Protein AF-A0A3D2PAK2-F1 (afdb_monomer)

Radius of gyration: 16.06 Å; Cα contacts (8 Å, |Δi|>4): 87; chains: 1; bounding box: 35×48×32 Å

Sequence (93 aa):
TSIVSFNIKNLSSSKISQILSEKHDIMTRPGLHCAPAAHKTLGTFPEGTLRISLSYFNTEQEINQLVKTLKNFQIERCKQIKTDSDRYLFASI

Nearest PDB structures (foldseek):
  1ecx-assembly1_B  TM=7.333E-01  e=1.366E-02  Thermotoga maritima
  2z67-asse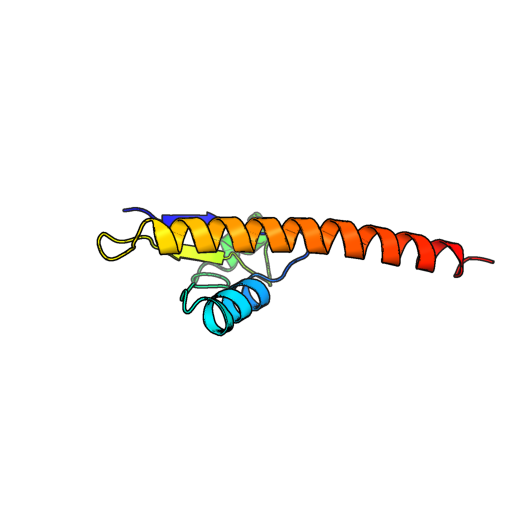mbly1_A  TM=6.985E-01  e=1.674E+00  Methanococcus maripaludis S2

Structure (mmCIF, N/CA/C/O backbone):
data_AF-A0A3D2PAK2-F1
#
_entry.id   AF-A0A3D2PAK2-F1
#
loop_
_atom_site.group_PDB
_atom_site.id
_atom_site.type_symbol
_atom_site.label_atom_id
_atom_site.label_alt_id
_atom_site.label_comp_id
_atom_site.label_asym_id
_atom_site.label_entity_id
_atom_site.label_seq_id
_atom_site.pdbx_PDB_ins_code
_atom_site.Cartn_x
_atom_site.Cartn_y
_atom_site.Cartn_z
_atom_site.occupancy
_atom_site.B_iso_or_equiv
_atom_site.auth_seq_id
_atom_site.auth_comp_id
_atom_site.auth_asym_id
_atom_site.auth_atom_id
_atom_site.pdbx_PDB_model_num
ATOM 1 N N . THR A 1 1 ? -11.977 -8.824 -8.665 1.00 49.69 1 THR A N 1
ATOM 2 C CA . THR A 1 1 ? -10.578 -8.357 -8.579 1.00 49.69 1 THR A CA 1
ATOM 3 C C . THR A 1 1 ? -10.563 -6.897 -8.194 1.00 49.69 1 THR A C 1
ATOM 5 O O . THR A 1 1 ? -10.875 -6.058 -9.023 1.00 49.69 1 THR A O 1
ATOM 8 N N . SER A 1 2 ? -10.268 -6.595 -6.935 1.00 71.94 2 SER A N 1
ATOM 9 C CA . SER A 1 2 ? -10.266 -5.239 -6.374 1.00 71.94 2 SER A CA 1
ATOM 10 C C . SER A 1 2 ? -8.824 -4.834 -6.072 1.00 71.94 2 SER A C 1
ATOM 12 O O . SER A 1 2 ? -8.321 -5.021 -4.970 1.00 71.94 2 SER A O 1
ATOM 14 N N . ILE A 1 3 ? -8.119 -4.356 -7.100 1.00 81.50 3 ILE A N 1
ATOM 15 C CA . ILE A 1 3 ? -6.721 -3.920 -7.005 1.00 81.50 3 ILE A CA 1
ATOM 16 C C . ILE A 1 3 ? -6.662 -2.447 -7.387 1.00 81.50 3 ILE A C 1
ATOM 18 O O . ILE A 1 3 ? -7.181 -2.058 -8.431 1.00 81.50 3 ILE A O 1
ATOM 22 N N . VAL A 1 4 ? -5.999 -1.645 -6.559 1.00 81.94 4 VAL A N 1
ATOM 23 C CA . VAL A 1 4 ? -5.762 -0.225 -6.818 1.00 81.94 4 VAL A CA 1
ATOM 24 C C . VAL A 1 4 ? -4.260 0.018 -6.766 1.00 81.94 4 VAL A C 1
ATOM 26 O O . VAL A 1 4 ? -3.603 -0.316 -5.781 1.00 81.94 4 VAL A O 1
ATOM 29 N N . SER A 1 5 ? -3.708 0.576 -7.842 1.00 81.69 5 SER A N 1
ATOM 30 C CA . SER A 1 5 ? -2.314 1.014 -7.896 1.00 81.69 5 SER A CA 1
ATOM 31 C C . SER A 1 5 ? -2.276 2.526 -8.020 1.00 81.69 5 SER A C 1
ATOM 33 O O . SER A 1 5 ? -2.961 3.092 -8.870 1.00 81.69 5 SER A O 1
ATOM 35 N N . PHE A 1 6 ? -1.499 3.181 -7.169 1.00 80.44 6 PHE A N 1
ATOM 36 C CA . PHE A 1 6 ? -1.359 4.630 -7.180 1.00 80.44 6 PHE A CA 1
ATOM 37 C C . PHE A 1 6 ? 0.052 5.043 -6.777 1.00 80.44 6 PHE A C 1
ATOM 39 O O . PHE A 1 6 ? 0.854 4.253 -6.276 1.00 80.44 6 PHE A O 1
ATOM 46 N N . ASN A 1 7 ? 0.358 6.313 -7.010 1.00 77.69 7 ASN A N 1
ATOM 47 C CA . ASN A 1 7 ? 1.579 6.928 -6.527 1.00 77.69 7 ASN A CA 1
ATOM 48 C C . ASN A 1 7 ? 1.255 8.284 -5.903 1.00 77.69 7 ASN A C 1
ATOM 50 O O . ASN A 1 7 ? 0.325 8.964 -6.341 1.00 77.69 7 ASN A O 1
ATOM 54 N N . ILE A 1 8 ? 2.015 8.680 -4.885 1.00 73.50 8 ILE A N 1
ATOM 55 C CA . ILE A 1 8 ? 1.866 9.993 -4.255 1.00 73.50 8 ILE A CA 1
ATOM 56 C C . ILE A 1 8 ? 3.036 10.859 -4.703 1.00 73.50 8 ILE A C 1
ATOM 58 O O . ILE A 1 8 ? 4.198 10.498 -4.542 1.00 73.50 8 ILE A O 1
ATOM 62 N N . LYS A 1 9 ? 2.734 12.029 -5.269 1.00 69.31 9 LYS A N 1
ATOM 63 C CA . LYS A 1 9 ? 3.756 12.949 -5.781 1.00 69.31 9 LYS A CA 1
ATOM 64 C C . LYS A 1 9 ? 4.759 13.315 -4.671 1.00 69.31 9 LYS A C 1
ATOM 66 O O . LYS A 1 9 ? 4.354 13.767 -3.597 1.00 69.31 9 LYS A O 1
ATOM 71 N N . ASN A 1 10 ? 6.054 13.170 -4.954 1.00 68.19 10 ASN A N 1
ATOM 72 C CA . ASN A 1 10 ? 7.192 13.419 -4.049 1.00 68.19 10 ASN A CA 1
ATOM 73 C C . ASN A 1 10 ? 7.219 12.567 -2.762 1.00 68.19 10 ASN A C 1
ATOM 75 O O . ASN A 1 10 ? 7.818 12.983 -1.773 1.00 68.19 10 ASN A O 1
ATOM 79 N N . LEU A 1 11 ? 6.569 11.404 -2.745 1.00 69.19 11 LEU A N 1
ATOM 80 C CA . LEU A 1 11 ? 6.716 10.412 -1.681 1.00 69.19 11 LEU A CA 1
ATOM 81 C C . LEU A 1 11 ? 7.081 9.075 -2.313 1.00 69.19 1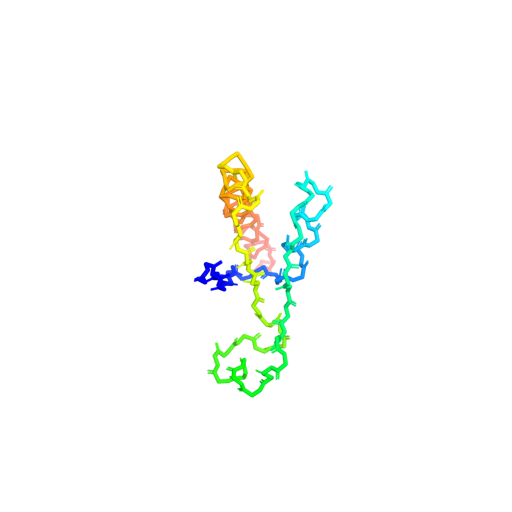1 LEU A C 1
ATOM 83 O O . LEU A 1 11 ? 6.454 8.656 -3.283 1.00 69.19 11 LEU A O 1
ATOM 87 N N . SER A 1 12 ? 8.088 8.412 -1.751 1.00 72.81 12 SER A N 1
ATOM 88 C CA . SER A 1 12 ? 8.487 7.094 -2.221 1.00 72.81 12 SER A CA 1
ATOM 89 C C . SER A 1 12 ? 7.440 6.051 -1.856 1.00 72.81 12 SER A C 1
ATOM 91 O O . SER A 1 12 ? 6.926 6.022 -0.730 1.00 72.81 12 SER A O 1
ATOM 93 N N . SER A 1 13 ? 7.131 5.168 -2.807 1.00 78.00 13 SER A N 1
ATOM 94 C CA . SER A 1 13 ? 6.141 4.104 -2.596 1.00 78.00 13 SER A CA 1
ATOM 95 C C . SER A 1 13 ? 6.562 3.190 -1.436 1.00 78.00 13 SER A C 1
ATOM 97 O O . SER A 1 13 ? 5.737 2.813 -0.603 1.00 78.00 13 SER A O 1
ATOM 99 N N . SER A 1 14 ? 7.868 2.943 -1.307 1.00 77.25 14 SER A N 1
ATOM 100 C CA . SER A 1 14 ? 8.480 2.187 -0.213 1.00 77.25 14 SER A CA 1
ATOM 101 C C . SER A 1 14 ? 8.233 2.812 1.159 1.00 77.25 14 SER A C 1
ATOM 103 O O . SER A 1 14 ? 7.864 2.102 2.089 1.00 77.25 14 SER A O 1
ATOM 105 N N . LYS A 1 15 ? 8.367 4.140 1.295 1.00 75.19 15 LYS A N 1
ATOM 106 C CA . 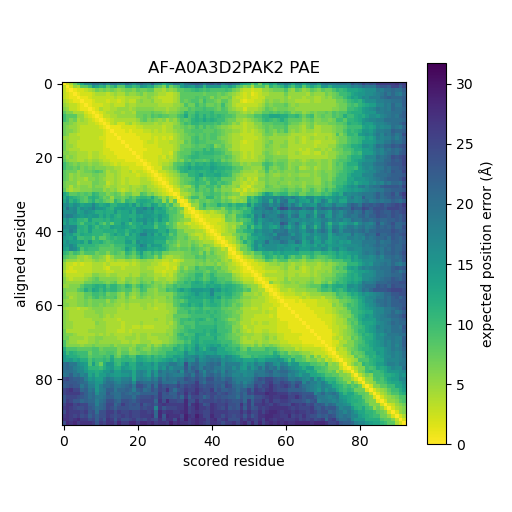LYS A 1 15 ? 8.170 4.824 2.583 1.00 75.19 15 LYS A CA 1
ATOM 107 C C . LYS A 1 15 ? 6.709 4.790 3.023 1.00 75.19 15 LYS A C 1
ATOM 109 O O . LYS A 1 15 ? 6.427 4.575 4.197 1.00 75.19 15 LYS A O 1
ATOM 114 N N . ILE A 1 16 ? 5.780 4.956 2.082 1.00 79.56 16 ILE A N 1
ATOM 115 C CA . ILE A 1 16 ? 4.344 4.843 2.372 1.00 79.56 16 ILE A CA 1
ATOM 116 C C . ILE A 1 16 ? 4.005 3.412 2.799 1.00 79.56 16 ILE A C 1
ATOM 118 O O . ILE A 1 16 ? 3.315 3.225 3.798 1.00 79.56 16 ILE A O 1
ATOM 122 N N . SER A 1 17 ? 4.527 2.410 2.085 1.00 82.06 17 SER A N 1
ATOM 123 C CA . SER A 1 17 ? 4.335 1.001 2.438 1.00 82.06 17 SER A CA 1
ATOM 124 C C . SER A 1 17 ? 4.884 0.669 3.820 1.00 82.06 17 SER A C 1
ATOM 126 O O . SER A 1 17 ? 4.233 -0.054 4.567 1.00 82.06 17 SER A O 1
ATOM 128 N N . GLN A 1 18 ? 6.067 1.181 4.162 1.00 80.81 18 GLN A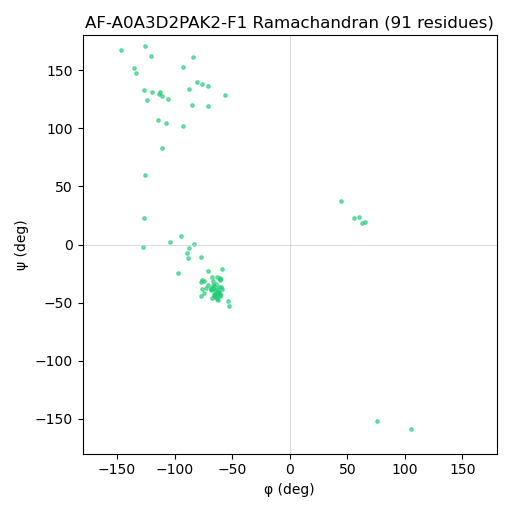 N 1
ATOM 129 C CA . GLN A 1 18 ? 6.683 0.946 5.462 1.00 80.81 18 GLN A CA 1
ATOM 130 C C . GLN A 1 18 ? 5.812 1.508 6.588 1.00 80.81 18 GLN A C 1
ATOM 132 O O . GLN A 1 18 ? 5.500 0.795 7.532 1.00 80.81 18 GLN A O 1
ATOM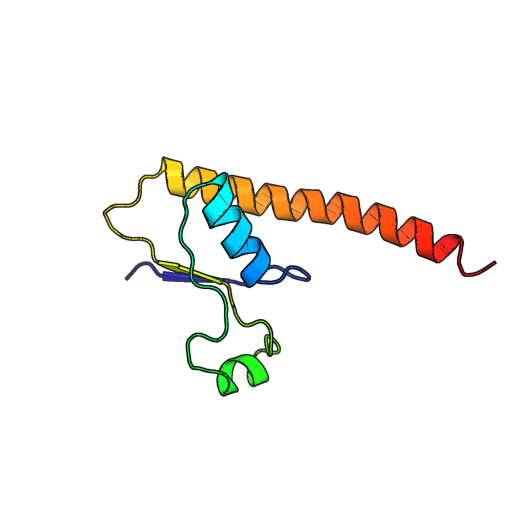 137 N N . ILE A 1 19 ? 5.340 2.751 6.461 1.00 81.06 19 ILE A N 1
ATOM 138 C CA . ILE A 1 19 ? 4.516 3.372 7.505 1.00 81.06 19 ILE A CA 1
ATOM 139 C C . ILE A 1 19 ? 3.145 2.695 7.613 1.00 81.06 19 ILE A C 1
ATOM 141 O O . ILE A 1 19 ? 2.633 2.532 8.719 1.00 81.06 19 ILE A O 1
ATOM 145 N N . LEU A 1 20 ? 2.547 2.289 6.489 1.00 81.12 20 LEU A N 1
ATOM 146 C CA . LEU A 1 20 ? 1.305 1.510 6.496 1.00 81.12 20 LEU A CA 1
ATOM 147 C C . LEU A 1 20 ? 1.488 0.165 7.205 1.00 81.12 20 LEU A C 1
ATOM 149 O O . LEU A 1 20 ? 0.634 -0.206 8.006 1.00 81.12 20 LEU A O 1
ATOM 153 N N . SER A 1 21 ? 2.612 -0.513 6.972 1.00 82.81 21 SER A N 1
ATOM 154 C CA . SER A 1 21 ? 2.936 -1.765 7.652 1.00 82.81 21 SER A CA 1
ATOM 155 C C . SER A 1 21 ? 3.205 -1.553 9.146 1.00 82.81 21 SER A C 1
ATOM 157 O O . SER A 1 21 ? 2.665 -2.285 9.958 1.00 82.81 21 SER A O 1
ATOM 159 N N . GLU A 1 22 ? 4.001 -0.552 9.529 1.00 80.25 22 GLU A N 1
ATOM 160 C CA . GLU A 1 22 ? 4.425 -0.344 10.924 1.00 80.25 22 GLU A CA 1
ATOM 161 C C . GLU A 1 22 ? 3.331 0.261 11.814 1.00 80.25 22 GLU A C 1
ATOM 163 O O . GLU A 1 22 ? 3.226 -0.089 12.986 1.00 80.25 22 GLU A O 1
ATOM 168 N N . LYS A 1 23 ? 2.534 1.205 11.293 1.00 77.56 23 LYS A N 1
ATOM 169 C CA . LYS A 1 23 ? 1.534 1.934 12.096 1.00 77.56 23 LYS A CA 1
ATOM 170 C C . LYS A 1 23 ? 0.124 1.376 11.993 1.00 77.56 23 LYS A C 1
ATOM 172 O O . LYS A 1 23 ? -0.689 1.652 12.873 1.00 77.56 23 LYS A O 1
ATOM 177 N N . HIS A 1 24 ? -0.189 0.691 10.898 1.00 75.75 24 HIS A N 1
ATOM 178 C CA . HIS A 1 24 ? -1.556 0.278 10.588 1.00 75.75 24 HIS A CA 1
ATOM 179 C C . HIS A 1 24 ? -1.680 -1.217 10.296 1.00 75.75 24 HIS A C 1
ATOM 181 O O . HIS A 1 24 ? -2.792 -1.670 10.059 1.00 75.75 24 HIS A O 1
ATOM 187 N N . ASP A 1 25 ? -0.574 -1.970 10.307 1.00 77.44 25 ASP A N 1
ATOM 188 C CA . ASP A 1 25 ? -0.532 -3.399 9.966 1.00 77.44 25 ASP A CA 1
ATOM 189 C C . ASP A 1 25 ? -1.094 -3.708 8.558 1.00 77.44 25 ASP A C 1
ATOM 191 O O . ASP A 1 25 ? -1.499 -4.823 8.230 1.00 77.44 25 ASP A O 1
ATOM 195 N N . ILE A 1 26 ? -1.104 -2.697 7.676 1.00 78.56 26 ILE A N 1
ATOM 196 C CA . ILE A 1 26 ? -1.601 -2.813 6.303 1.00 78.56 26 ILE A CA 1
ATOM 197 C C . ILE A 1 26 ? -0.426 -3.162 5.394 1.00 78.56 26 ILE A C 1
ATOM 199 O O . ILE A 1 26 ? 0.357 -2.297 4.985 1.00 78.56 26 ILE A O 1
ATOM 203 N N . MET A 1 27 ? -0.332 -4.436 5.015 1.00 79.25 27 MET A N 1
ATOM 204 C CA . MET A 1 27 ? 0.633 -4.874 4.010 1.00 79.25 27 MET A CA 1
ATOM 205 C C . MET A 1 27 ? 0.239 -4.385 2.615 1.00 79.25 27 MET A C 1
ATOM 207 O O . MET A 1 27 ? -0.790 -4.754 2.048 1.00 79.25 27 MET A O 1
ATOM 211 N N . THR A 1 28 ? 1.118 -3.586 2.020 1.00 82.38 28 THR A N 1
ATOM 212 C CA . THR A 1 28 ? 1.008 -3.135 0.630 1.00 82.38 28 THR A CA 1
ATOM 213 C C . THR A 1 28 ? 2.232 -3.591 -0.155 1.00 82.38 28 THR A C 1
ATOM 215 O O . THR A 1 28 ? 3.239 -3.998 0.422 1.00 82.38 28 THR A O 1
ATOM 218 N N . ARG A 1 29 ? 2.146 -3.590 -1.490 1.00 78.12 29 ARG A N 1
ATOM 219 C CA . ARG A 1 29 ? 3.293 -3.926 -2.343 1.00 78.12 29 ARG A CA 1
ATOM 220 C C . ARG A 1 29 ? 3.818 -2.656 -3.019 1.00 78.12 29 ARG A C 1
ATOM 222 O O . ARG A 1 29 ? 3.166 -2.176 -3.950 1.00 78.12 29 ARG A O 1
ATOM 229 N N . PRO A 1 30 ? 4.954 -2.095 -2.570 1.00 79.38 30 PRO A N 1
ATOM 230 C CA . PRO A 1 30 ? 5.641 -1.016 -3.267 1.00 79.38 30 PRO A CA 1
ATOM 231 C C . PRO A 1 30 ? 6.563 -1.570 -4.362 1.00 79.38 30 PRO A C 1
ATOM 233 O O . PRO A 1 30 ? 6.936 -2.746 -4.350 1.00 79.38 30 PRO A O 1
ATOM 236 N N . GLY A 1 31 ? 6.953 -0.713 -5.304 1.00 75.00 31 GLY A N 1
ATOM 237 C CA . GLY A 1 31 ? 7.976 -1.018 -6.305 1.00 75.00 31 GLY A CA 1
ATOM 238 C C . GLY A 1 31 ? 7.454 -1.288 -7.717 1.00 75.00 31 GLY A C 1
ATOM 239 O O . GLY A 1 31 ? 6.383 -0.831 -8.114 1.00 75.00 31 GLY A O 1
ATOM 240 N N . LEU A 1 32 ? 8.281 -1.978 -8.507 1.00 66.88 32 LEU A N 1
ATOM 241 C CA . LEU A 1 32 ? 8.160 -2.054 -9.970 1.00 66.88 32 LEU A CA 1
ATOM 242 C C . LEU A 1 32 ? 7.246 -3.180 -10.478 1.00 66.88 32 LEU A C 1
ATOM 244 O O . LEU A 1 32 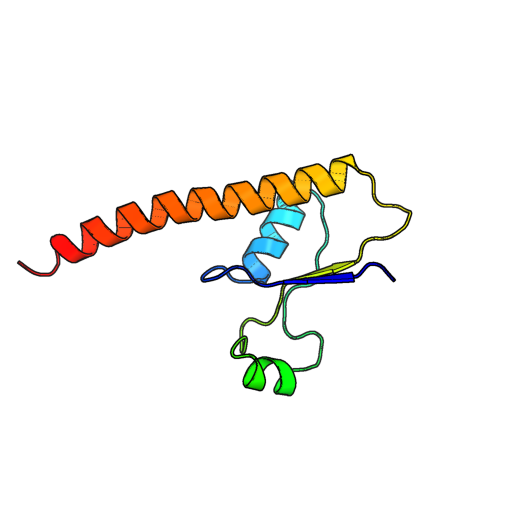? 7.097 -3.333 -11.686 1.00 66.88 32 LEU A O 1
ATOM 248 N N . HIS A 1 33 ? 6.694 -4.009 -9.582 1.00 73.00 33 HIS A N 1
ATOM 249 C CA . HIS A 1 33 ? 5.775 -5.121 -9.897 1.00 73.00 33 HIS A CA 1
ATOM 250 C C . HIS A 1 33 ? 6.211 -5.993 -11.092 1.00 73.00 33 HIS A C 1
ATOM 252 O 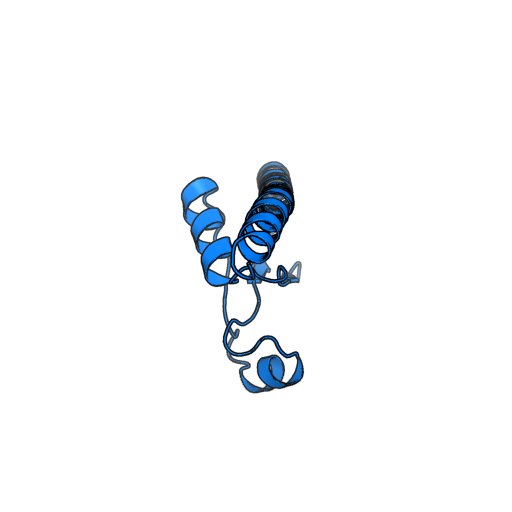O . HIS A 1 33 ? 5.375 -6.433 -11.875 1.00 73.00 33 HIS A O 1
ATOM 258 N N . CYS A 1 34 ? 7.522 -6.229 -11.235 1.00 58.84 34 CYS A N 1
ATOM 259 C CA . CYS A 1 34 ? 8.145 -6.963 -12.347 1.00 58.84 34 CYS A CA 1
ATOM 260 C C . CYS A 1 34 ? 7.977 -6.331 -13.752 1.00 58.84 34 CYS A C 1
ATOM 262 O O . CYS A 1 34 ? 8.218 -7.006 -14.748 1.00 58.84 34 CYS A O 1
ATOM 264 N N . ALA A 1 35 ? 7.637 -5.040 -13.856 1.00 61.22 35 ALA A N 1
ATOM 265 C CA . ALA A 1 35 ? 7.444 -4.316 -15.120 1.00 61.22 35 ALA A CA 1
ATOM 266 C C . ALA A 1 35 ? 8.292 -3.020 -15.228 1.00 61.22 35 ALA A C 1
ATOM 268 O O . ALA A 1 35 ? 7.751 -1.926 -15.419 1.00 61.22 35 ALA A O 1
ATOM 269 N N . PRO A 1 36 ? 9.638 -3.094 -15.152 1.00 62.03 36 PRO A N 1
ATOM 270 C CA . PRO A 1 36 ? 10.510 -1.913 -15.168 1.00 62.03 36 PRO A CA 1
ATOM 271 C C . PRO A 1 36 ? 10.385 -1.070 -16.450 1.00 62.03 36 PRO A C 1
ATOM 273 O O . PRO A 1 36 ? 10.53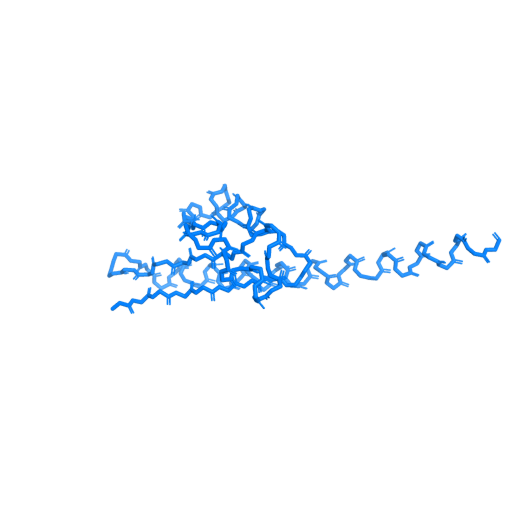7 0.149 -16.395 1.00 62.03 36 PRO A O 1
ATOM 276 N N . ALA A 1 37 ? 10.068 -1.693 -17.591 1.00 65.12 37 ALA A N 1
ATOM 277 C CA . ALA A 1 37 ? 9.850 -0.990 -18.855 1.00 65.12 37 ALA A CA 1
ATOM 278 C C . ALA A 1 37 ? 8.605 -0.082 -18.814 1.00 65.12 37 ALA A C 1
ATOM 280 O O . ALA A 1 37 ? 8.684 1.073 -19.221 1.00 65.12 37 ALA A O 1
ATOM 281 N N . ALA A 1 38 ? 7.494 -0.555 -18.236 1.00 62.12 38 ALA A N 1
ATOM 282 C CA . ALA A 1 38 ? 6.267 0.233 -18.095 1.00 62.12 38 ALA A CA 1
ATOM 283 C C . ALA A 1 38 ? 6.455 1.423 -17.138 1.00 62.12 38 ALA A C 1
ATOM 285 O O . ALA A 1 38 ? 5.987 2.526 -17.410 1.00 62.12 38 ALA A O 1
ATOM 286 N N . HIS A 1 39 ? 7.209 1.235 -16.050 1.00 60.47 39 HIS A N 1
ATOM 287 C CA . HIS A 1 39 ? 7.526 2.319 -15.118 1.00 60.47 39 HIS A CA 1
ATOM 288 C C . HIS A 1 39 ? 8.430 3.399 -15.729 1.00 60.47 39 HIS A C 1
ATOM 290 O O . HIS A 1 39 ? 8.279 4.571 -15.380 1.00 60.47 39 HIS A O 1
ATOM 296 N N . LYS A 1 40 ? 9.329 3.040 -16.661 1.00 64.94 40 LYS A N 1
ATOM 297 C CA . LYS A 1 40 ? 10.118 4.022 -17.428 1.00 64.94 40 LYS A CA 1
ATOM 298 C C . LYS A 1 40 ? 9.225 4.870 -18.332 1.00 64.94 40 LYS A C 1
ATOM 300 O O . LYS A 1 40 ? 9.358 6.088 -18.326 1.00 64.94 40 LYS A O 1
ATOM 305 N N . THR A 1 41 ? 8.277 4.252 -19.036 1.00 67.94 41 THR A N 1
ATOM 306 C CA . THR A 1 41 ? 7.310 4.968 -19.887 1.00 67.94 41 THR A CA 1
ATOM 307 C C . THR A 1 41 ? 6.369 5.863 -19.075 1.00 67.94 41 THR A C 1
ATOM 309 O O . THR A 1 41 ? 6.035 6.959 -19.510 1.00 67.94 41 THR A O 1
ATOM 312 N N . LEU A 1 42 ? 5.978 5.432 -17.872 1.00 61.09 42 LEU A N 1
ATOM 313 C CA . LEU A 1 42 ? 5.102 6.185 -16.966 1.00 61.09 42 LEU A CA 1
ATOM 314 C C . LEU A 1 42 ? 5.841 7.233 -16.112 1.00 61.09 42 LEU A C 1
ATOM 316 O O . LEU A 1 42 ? 5.214 7.876 -15.273 1.00 61.09 42 LEU A O 1
ATOM 320 N N . GLY A 1 43 ? 7.163 7.380 -16.263 1.00 64.62 43 GLY A N 1
ATOM 321 C CA . GLY A 1 43 ? 7.966 8.329 -15.480 1.00 64.62 43 GLY A CA 1
ATOM 322 C C . GLY A 1 43 ? 8.027 8.024 -13.977 1.00 64.62 43 GLY A C 1
ATOM 323 O O . GLY A 1 43 ? 8.326 8.906 -13.180 1.00 64.62 43 GLY A O 1
ATOM 324 N N . THR A 1 44 ? 7.723 6.787 -13.575 1.00 62.00 44 THR A N 1
ATOM 325 C CA . THR A 1 44 ? 7.734 6.336 -12.169 1.00 62.00 44 THR A CA 1
ATOM 326 C C . THR A 1 44 ? 8.956 5.481 -11.832 1.00 62.00 44 THR A C 1
ATOM 328 O O . THR A 1 44 ? 9.099 5.018 -10.706 1.00 62.00 44 THR A O 1
ATOM 331 N N . PHE A 1 45 ? 9.864 5.270 -12.785 1.00 62.34 45 PHE A N 1
ATOM 332 C CA . PHE A 1 45 ? 11.154 4.618 -12.559 1.00 62.34 45 PHE A CA 1
ATOM 333 C C . PHE A 1 45 ? 12.135 5.578 -11.859 1.00 62.34 45 PHE A C 1
ATOM 335 O O . PHE A 1 45 ? 12.203 6.738 -12.265 1.00 62.34 45 PHE A O 1
ATOM 342 N N . PRO A 1 46 ? 12.933 5.140 -10.864 1.00 63.34 46 PRO A N 1
ATOM 343 C CA . PRO A 1 46 ? 13.091 3.771 -10.340 1.00 63.34 46 PRO A CA 1
ATOM 344 C C . PRO A 1 46 ? 12.137 3.388 -9.188 1.00 63.34 46 PRO A C 1
ATOM 346 O O . PRO A 1 46 ? 12.099 2.228 -8.792 1.00 63.34 46 PRO A O 1
ATOM 349 N N . GLU A 1 47 ? 11.364 4.338 -8.664 1.00 67.06 47 GLU A N 1
ATOM 350 C CA . GLU A 1 47 ? 10.542 4.230 -7.443 1.00 67.06 47 GLU A CA 1
ATOM 351 C C . GLU A 1 47 ? 9.336 3.267 -7.533 1.00 67.06 47 GLU A C 1
ATOM 353 O O . GLU A 1 47 ? 8.904 2.697 -6.528 1.00 67.06 47 GLU A O 1
ATOM 358 N N . GLY A 1 48 ? 8.776 3.059 -8.726 1.00 74.56 48 GLY A N 1
ATOM 359 C CA . GLY A 1 48 ? 7.617 2.194 -8.949 1.00 74.56 48 GLY A CA 1
ATOM 360 C C . GLY A 1 48 ? 6.280 2.797 -8.499 1.00 74.56 48 GLY A C 1
ATOM 361 O O . GLY A 1 48 ? 6.088 4.013 -8.514 1.00 74.56 48 GLY A O 1
ATOM 362 N N . THR A 1 49 ? 5.321 1.942 -8.134 1.00 78.06 49 THR A N 1
ATOM 363 C CA . THR A 1 49 ? 3.986 2.347 -7.649 1.00 78.06 49 THR A CA 1
ATOM 364 C C . THR A 1 49 ? 3.570 1.548 -6.423 1.00 78.06 49 THR A C 1
ATOM 366 O O . THR A 1 49 ? 3.938 0.380 -6.277 1.00 78.06 49 THR A O 1
ATOM 369 N N . LEU A 1 50 ? 2.737 2.144 -5.571 1.00 82.50 50 LEU A N 1
ATOM 370 C CA . LEU A 1 50 ? 2.135 1.452 -4.441 1.00 82.50 50 LEU A CA 1
ATOM 371 C C . LEU A 1 50 ? 0.874 0.717 -4.897 1.00 82.50 50 LEU A C 1
ATOM 373 O O . LEU A 1 50 ? -0.075 1.340 -5.373 1.00 82.50 50 LEU A O 1
ATOM 377 N N . ARG A 1 51 ? 0.853 -0.608 -4.732 1.00 82.69 51 ARG A N 1
ATOM 378 C CA . ARG A 1 51 ? -0.296 -1.445 -5.083 1.00 82.69 51 ARG A CA 1
ATOM 379 C C . ARG A 1 51 ? -0.957 -2.018 -3.842 1.00 82.69 51 ARG A C 1
ATOM 381 O O . ARG A 1 51 ? -0.313 -2.701 -3.042 1.00 82.69 51 ARG A O 1
ATOM 388 N N . ILE A 1 52 ? -2.265 -1.811 -3.751 1.00 82.06 52 ILE A N 1
ATOM 389 C CA . ILE A 1 52 ? -3.132 -2.350 -2.707 1.00 82.06 52 ILE A CA 1
ATOM 390 C C . ILE A 1 52 ? -4.076 -3.360 -3.346 1.00 82.06 52 ILE A C 1
ATOM 392 O O . ILE A 1 52 ? -4.665 -3.106 -4.396 1.00 82.06 52 ILE A O 1
ATOM 396 N N . SER A 1 53 ? -4.169 -4.539 -2.739 1.00 82.19 53 SER A N 1
ATOM 397 C CA . SER A 1 53 ? -5.069 -5.608 -3.171 1.00 82.19 53 SER A CA 1
ATOM 398 C C . SER A 1 53 ? -6.095 -5.815 -2.071 1.00 82.19 53 SER A C 1
ATOM 400 O O . SER A 1 53 ? -5.748 -6.316 -1.008 1.00 82.19 53 SER A O 1
ATOM 402 N N . LEU A 1 54 ? -7.325 -5.375 -2.321 1.00 80.38 54 LEU A N 1
ATOM 403 C CA . LEU A 1 54 ? -8.439 -5.537 -1.397 1.00 80.38 54 LEU A CA 1
ATOM 404 C C . LEU A 1 54 ? -9.107 -6.886 -1.662 1.00 80.38 54 LEU A C 1
ATOM 406 O O . LEU A 1 54 ? -9.377 -7.236 -2.817 1.00 80.38 54 LEU A O 1
ATOM 410 N N . SER A 1 55 ? -9.388 -7.625 -0.599 1.00 79.12 55 SER A N 1
ATOM 411 C CA . SER A 1 55 ? -10.061 -8.921 -0.628 1.00 79.12 55 SER A CA 1
ATOM 412 C C . SER A 1 55 ? -11.286 -8.909 0.286 1.00 79.12 55 SER A C 1
ATOM 414 O O . SER A 1 55 ? -11.482 -7.981 1.063 1.00 79.12 55 SER A O 1
ATOM 416 N N . TYR A 1 56 ? -12.100 -9.963 0.218 1.00 75.88 56 TYR A N 1
ATOM 417 C CA . TYR A 1 56 ? -13.286 -10.134 1.070 1.00 75.88 56 TYR A CA 1
ATOM 418 C C . TYR A 1 56 ? -12.956 -10.147 2.573 1.00 75.88 56 TYR A C 1
ATOM 420 O O . TYR A 1 56 ? -13.811 -9.883 3.407 1.00 75.88 56 TYR A O 1
ATOM 428 N N . PHE A 1 57 ? -11.703 -10.436 2.919 1.00 79.44 57 PHE A N 1
ATOM 429 C CA . PHE A 1 57 ? -11.216 -10.416 4.295 1.00 79.44 57 PHE A CA 1
ATOM 430 C C . PHE A 1 57 ? -10.959 -9.008 4.842 1.00 79.44 57 PHE A C 1
ATOM 432 O O . PHE A 1 57 ? -10.720 -8.878 6.036 1.00 79.44 57 PHE A O 1
ATOM 439 N N . ASN A 1 58 ? -10.983 -7.969 4.000 1.00 80.62 58 ASN A N 1
ATOM 440 C CA . ASN A 1 58 ? -10.749 -6.611 4.471 1.00 80.62 58 ASN A CA 1
ATOM 441 C C . ASN A 1 58 ? -11.994 -6.011 5.109 1.00 80.62 58 ASN A C 1
ATOM 443 O O . ASN A 1 58 ? -13.106 -6.145 4.597 1.00 80.62 58 ASN A O 1
ATOM 447 N N . THR A 1 59 ? -11.784 -5.288 6.203 1.00 85.44 59 THR A N 1
ATOM 448 C CA . THR A 1 59 ? -12.858 -4.577 6.893 1.00 85.44 59 THR A CA 1
ATOM 449 C C . THR A 1 59 ? -12.972 -3.140 6.393 1.00 85.44 59 THR A C 1
ATOM 451 O O . THR A 1 59 ? -12.002 -2.510 5.968 1.00 85.44 59 THR A O 1
ATOM 454 N N . GLU A 1 60 ? -14.171 -2.565 6.476 1.00 85.12 60 GLU A N 1
ATOM 455 C CA . GLU A 1 60 ? -14.382 -1.156 6.122 1.00 85.12 60 GLU A CA 1
ATOM 456 C C . GLU A 1 60 ? -13.543 -0.214 7.010 1.00 85.12 60 GLU A C 1
ATOM 458 O O . GLU A 1 60 ? -13.097 0.850 6.579 1.00 85.12 60 GLU A O 1
ATOM 463 N N . GLN A 1 61 ? -13.268 -0.630 8.248 1.00 83.69 61 GLN A N 1
ATOM 464 C CA . GLN A 1 61 ? -12.420 0.094 9.194 1.00 83.69 61 GLN A CA 1
ATOM 465 C C . GLN A 1 61 ? -10.964 0.182 8.715 1.00 83.69 61 GLN A C 1
ATOM 467 O O . GLN A 1 61 ? -10.385 1.268 8.773 1.00 83.69 61 GLN A O 1
ATOM 472 N N . GLU A 1 62 ? -10.397 -0.908 8.186 1.00 80.69 62 GLU A N 1
ATOM 473 C CA . GLU A 1 62 ? -9.058 -0.920 7.574 1.00 80.69 62 GLU A CA 1
ATOM 474 C C . GLU A 1 62 ? -8.984 0.033 6.375 1.00 80.69 62 GLU A C 1
ATOM 476 O O . GLU A 1 62 ? -8.040 0.815 6.247 1.00 80.69 62 GLU A O 1
ATOM 481 N N . ILE A 1 63 ? -10.012 0.027 5.518 1.00 83.38 63 ILE A N 1
ATOM 482 C CA . ILE A 1 63 ? -10.084 0.914 4.347 1.00 83.38 63 ILE A CA 1
ATOM 483 C C . ILE A 1 63 ? -10.178 2.381 4.789 1.00 83.38 63 ILE A C 1
ATOM 485 O O . ILE A 1 63 ? -9.480 3.247 4.256 1.00 83.38 63 ILE A O 1
ATOM 489 N N . ASN A 1 64 ? -10.996 2.677 5.798 1.00 85.50 64 ASN A N 1
ATOM 490 C CA . ASN A 1 64 ? -11.120 4.026 6.342 1.00 85.50 64 ASN A CA 1
ATOM 491 C C . ASN A 1 64 ? -9.817 4.509 6.995 1.00 85.50 64 ASN A C 1
ATOM 493 O O . ASN A 1 64 ? -9.433 5.668 6.810 1.00 85.50 64 ASN A O 1
ATOM 497 N N . GLN A 1 65 ? -9.102 3.636 7.713 1.00 83.06 65 GLN A N 1
ATOM 498 C CA . GLN A 1 65 ? -7.776 3.948 8.251 1.00 83.06 65 GLN A CA 1
ATOM 499 C C . GLN A 1 65 ? -6.770 4.226 7.137 1.00 83.06 65 GLN A C 1
ATOM 501 O O . GLN A 1 65 ? -6.102 5.257 7.184 1.00 83.06 65 GLN A O 1
ATOM 506 N N . LEU A 1 66 ? -6.725 3.384 6.101 1.00 82.81 66 LEU A N 1
ATOM 507 C CA . LEU A 1 66 ? -5.887 3.595 4.923 1.00 82.81 66 LEU A CA 1
ATOM 508 C C . LEU A 1 66 ? -6.127 4.985 4.317 1.00 82.81 66 LEU A C 1
ATOM 510 O O . LEU A 1 66 ? -5.187 5.761 4.149 1.00 82.81 66 LEU A O 1
ATOM 514 N N . VAL A 1 67 ? -7.383 5.337 4.031 1.00 83.88 67 VAL A N 1
ATOM 515 C CA . VAL A 1 67 ? -7.740 6.639 3.442 1.00 83.88 67 VAL A CA 1
ATOM 516 C C . VAL A 1 67 ? -7.355 7.796 4.365 1.00 83.88 67 VAL A C 1
ATOM 518 O O . VAL A 1 67 ? -6.837 8.813 3.897 1.00 83.88 67 VAL A O 1
ATOM 521 N N . LYS A 1 68 ? -7.573 7.659 5.677 1.00 84.56 68 LYS A N 1
ATOM 522 C CA . LYS A 1 68 ? -7.201 8.682 6.664 1.00 84.56 68 LYS A CA 1
ATOM 523 C C . LYS A 1 68 ? -5.688 8.893 6.707 1.00 84.56 68 LYS A C 1
ATOM 525 O O . LYS A 1 68 ? -5.234 10.034 6.689 1.00 84.56 68 LYS A O 1
ATOM 530 N N . THR A 1 69 ? -4.910 7.817 6.698 1.00 80.50 69 THR A N 1
ATOM 531 C CA . THR A 1 69 ? -3.446 7.869 6.680 1.00 80.50 69 THR A CA 1
ATOM 532 C C . THR A 1 69 ? -2.927 8.498 5.388 1.00 80.50 69 THR A C 1
ATOM 534 O O . THR A 1 69 ? -2.069 9.377 5.435 1.00 80.50 69 THR A O 1
ATOM 537 N N . LEU A 1 70 ? -3.510 8.153 4.236 1.00 80.25 70 LEU A N 1
ATOM 538 C CA . LEU A 1 70 ? -3.184 8.781 2.951 1.00 80.25 70 LEU A CA 1
ATOM 539 C C . LEU A 1 70 ? -3.496 10.288 2.938 1.00 80.25 70 LEU A C 1
ATOM 541 O O . LEU A 1 70 ? -2.683 11.081 2.458 1.00 80.25 70 LEU A O 1
ATOM 545 N N . LYS A 1 71 ? -4.630 10.708 3.517 1.00 80.94 71 LYS A N 1
ATOM 546 C CA . LYS A 1 71 ? -4.958 12.133 3.702 1.00 80.94 71 LYS A CA 1
ATOM 547 C C . LYS A 1 71 ? -3.963 12.834 4.628 1.00 80.94 71 LYS A C 1
ATOM 549 O O . LYS A 1 71 ? -3.532 13.944 4.324 1.00 80.94 71 LYS A O 1
ATOM 554 N N . ASN A 1 72 ? -3.554 12.191 5.721 1.00 78.19 72 ASN A N 1
ATOM 555 C CA . ASN A 1 72 ? -2.552 12.747 6.631 1.00 78.19 72 ASN A CA 1
ATOM 556 C C . ASN A 1 72 ? -1.210 12.967 5.919 1.00 78.19 72 ASN A C 1
ATOM 558 O O . ASN A 1 72 ? -0.628 14.039 6.064 1.00 78.19 72 ASN A O 1
ATOM 562 N N . PHE A 1 73 ? -0.773 12.033 5.066 1.00 73.75 73 PHE A N 1
ATOM 563 C CA . PHE A 1 73 ? 0.431 12.222 4.247 1.00 73.75 73 PHE A CA 1
ATOM 564 C C . PHE A 1 73 ? 0.331 13.410 3.281 1.00 73.75 73 PHE A C 1
ATOM 566 O O . PHE A 1 73 ? 1.314 14.124 3.074 1.00 73.75 73 PHE A O 1
ATOM 573 N N . GLN A 1 74 ? -0.848 13.675 2.707 1.00 66.19 74 GLN A N 1
ATOM 574 C CA . GLN A 1 74 ? -1.072 14.885 1.905 1.00 66.19 74 GLN A CA 1
ATOM 575 C C . GLN A 1 74 ? -1.016 16.174 2.743 1.00 66.19 74 GLN A C 1
ATOM 577 O O . GLN A 1 74 ? -0.526 17.195 2.258 1.00 66.19 74 GLN A O 1
ATOM 582 N N . ILE A 1 75 ? -1.477 16.143 3.995 1.00 61.41 75 ILE A N 1
ATOM 583 C CA . ILE A 1 75 ? -1.457 17.304 4.899 1.00 61.41 75 ILE A CA 1
ATOM 584 C C . ILE A 1 75 ? -0.040 17.580 5.425 1.00 61.41 75 ILE A C 1
ATOM 586 O O . ILE A 1 75 ? 0.380 18.737 5.464 1.00 61.41 75 ILE A O 1
ATOM 590 N N . GLU A 1 76 ? 0.725 16.547 5.785 1.00 61.50 76 GLU A N 1
ATOM 591 C CA . GLU A 1 76 ? 2.144 16.684 6.151 1.00 61.50 76 GLU A CA 1
ATOM 592 C C . GLU A 1 76 ? 2.954 17.289 4.995 1.00 61.50 76 GLU A C 1
ATOM 594 O O . GLU A 1 76 ? 3.752 18.203 5.208 1.00 61.50 76 GLU A O 1
ATOM 599 N N . ARG A 1 77 ? 2.638 16.906 3.750 1.00 60.94 77 ARG A N 1
ATOM 600 C CA . ARG A 1 77 ? 3.139 17.569 2.535 1.00 60.94 77 ARG A CA 1
ATOM 601 C C . ARG A 1 77 ? 2.875 19.077 2.526 1.00 60.94 77 ARG A C 1
ATOM 603 O O . ARG A 1 77 ? 3.790 19.844 2.239 1.00 60.94 77 ARG A O 1
ATOM 610 N N . CYS A 1 78 ? 1.654 19.524 2.826 1.00 52.94 78 CYS A N 1
ATOM 611 C CA . CYS A 1 78 ? 1.332 20.958 2.872 1.00 52.94 78 CYS A CA 1
ATOM 612 C C . CYS A 1 78 ? 2.165 21.720 3.913 1.00 52.94 78 CYS A C 1
ATOM 614 O O . CYS A 1 78 ? 2.441 22.903 3.715 1.00 52.94 78 CYS A O 1
ATOM 616 N N . LYS A 1 79 ? 2.588 21.061 4.999 1.00 49.66 79 LYS A N 1
ATOM 617 C CA . LYS A 1 79 ? 3.466 21.668 6.007 1.00 49.66 79 LYS A CA 1
ATOM 618 C C . LYS A 1 79 ? 4.917 21.736 5.532 1.00 49.66 79 LYS A C 1
ATOM 620 O O . LYS A 1 79 ? 5.515 22.801 5.644 1.00 49.66 79 LYS A O 1
ATOM 625 N N . GLN A 1 80 ? 5.443 20.661 4.936 1.00 52.59 80 GLN A N 1
ATOM 626 C CA . GLN A 1 80 ? 6.822 20.612 4.431 1.00 52.59 80 GLN A CA 1
ATOM 627 C C . GLN A 1 80 ? 7.073 21.632 3.304 1.00 52.59 80 GLN A C 1
ATOM 629 O O . GLN A 1 80 ? 8.116 22.276 3.275 1.00 52.59 80 GLN A O 1
ATOM 634 N N . ILE A 1 81 ? 6.093 21.832 2.412 1.00 53.53 81 ILE A N 1
ATOM 635 C CA . ILE A 1 81 ? 6.188 22.798 1.300 1.00 53.53 81 ILE A CA 1
ATOM 636 C C . ILE A 1 81 ? 6.301 24.242 1.811 1.00 53.53 81 ILE A C 1
ATOM 638 O O . ILE A 1 81 ? 7.010 25.044 1.210 1.00 53.53 81 ILE A O 1
ATOM 642 N N . LYS A 1 82 ? 5.649 24.579 2.933 1.00 46.66 82 LYS A N 1
ATOM 643 C CA . LYS A 1 82 ? 5.814 25.900 3.557 1.00 46.66 82 LYS A CA 1
ATOM 644 C C . LYS A 1 82 ? 7.216 26.080 4.144 1.00 46.66 82 LYS A C 1
ATOM 646 O O . LYS A 1 82 ? 7.788 27.146 3.996 1.00 46.66 82 LYS A O 1
ATOM 651 N N . THR A 1 83 ? 7.792 25.037 4.744 1.00 50.62 83 THR A N 1
ATOM 652 C CA . THR A 1 83 ? 9.115 25.128 5.387 1.00 50.62 83 THR A CA 1
ATOM 653 C C . THR A 1 83 ? 10.274 25.185 4.389 1.00 50.62 83 THR A C 1
ATOM 655 O O . THR A 1 83 ? 11.288 25.814 4.680 1.00 50.62 83 THR A O 1
ATOM 658 N N . ASP A 1 84 ? 10.145 24.547 3.220 1.00 48.28 84 ASP A N 1
ATOM 659 C CA . ASP A 1 84 ? 11.151 24.654 2.152 1.00 48.28 84 ASP A CA 1
ATOM 660 C C . ASP A 1 84 ? 11.106 26.025 1.463 1.00 48.28 84 ASP A C 1
ATOM 662 O O . ASP A 1 84 ? 12.155 26.593 1.169 1.00 48.28 84 ASP A O 1
ATOM 666 N N . SER A 1 85 ? 9.915 26.610 1.272 1.00 50.91 85 SER A N 1
ATOM 667 C CA . SER A 1 85 ? 9.782 27.942 0.661 1.00 50.91 85 SER A CA 1
ATOM 668 C C . SER A 1 85 ? 10.430 29.056 1.494 1.00 50.91 85 SER A C 1
ATOM 670 O O . SER A 1 85 ? 10.895 30.037 0.919 1.00 50.91 85 SER A O 1
ATOM 672 N N . ASP A 1 86 ? 10.514 28.892 2.817 1.00 49.03 86 ASP A N 1
ATOM 673 C CA . ASP A 1 86 ? 11.218 29.833 3.695 1.00 49.03 86 ASP A CA 1
ATOM 674 C C . ASP A 1 86 ? 12.747 29.650 3.628 1.00 49.03 86 ASP A C 1
ATOM 676 O O . ASP A 1 86 ? 13.486 30.627 3.697 1.00 49.03 86 ASP A O 1
ATOM 680 N N . ARG A 1 87 ? 13.261 28.426 3.414 1.00 46.16 87 ARG A N 1
ATOM 681 C CA . ARG A 1 87 ? 14.717 28.186 3.296 1.00 46.16 87 ARG A CA 1
ATOM 682 C C . ARG A 1 87 ? 15.318 28.727 2.003 1.00 46.16 87 ARG A C 1
ATOM 684 O O . ARG A 1 87 ? 16.447 29.209 2.032 1.00 46.16 87 ARG A O 1
ATO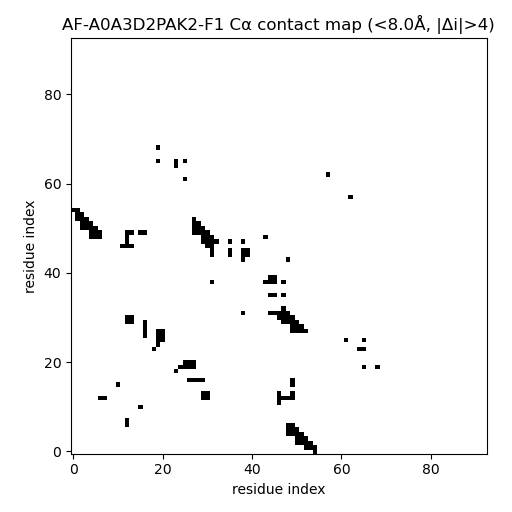M 691 N N . TYR A 1 88 ? 14.584 28.681 0.891 1.00 48.09 88 TYR A N 1
ATOM 692 C CA . TYR A 1 88 ? 15.065 29.247 -0.375 1.00 48.09 88 TYR A CA 1
ATOM 693 C C . TYR A 1 88 ? 15.102 30.783 -0.370 1.00 48.09 88 TYR A C 1
ATOM 695 O O . TYR A 1 88 ? 15.896 31.356 -1.109 1.00 48.09 88 TYR A O 1
ATOM 703 N N . LEU A 1 89 ? 14.322 31.455 0.489 1.00 48.97 89 LEU A N 1
ATOM 704 C CA . LEU A 1 89 ? 14.367 32.916 0.610 1.00 48.97 89 LEU A CA 1
ATOM 705 C C . LEU A 1 89 ? 15.601 33.411 1.391 1.00 48.97 89 LEU A C 1
ATOM 707 O O . LEU A 1 89 ? 16.119 34.481 1.091 1.00 48.97 89 LEU A O 1
ATOM 711 N N . PHE A 1 90 ? 16.115 32.624 2.345 1.00 46.97 90 PHE A N 1
ATOM 712 C CA . PHE A 1 90 ? 17.322 32.969 3.116 1.00 46.97 90 PHE A CA 1
ATOM 713 C C . PHE A 1 90 ? 18.642 32.514 2.471 1.00 46.97 90 PHE A C 1
ATOM 715 O O . PHE A 1 90 ? 19.702 32.943 2.911 1.00 46.97 90 PHE A O 1
ATOM 722 N N . ALA A 1 91 ? 18.606 31.663 1.440 1.00 42.56 91 ALA A N 1
ATOM 723 C CA . ALA A 1 91 ? 19.803 31.166 0.748 1.00 42.56 91 ALA A CA 1
ATOM 724 C C . ALA A 1 91 ? 20.185 31.980 -0.509 1.00 42.56 91 ALA A C 1
ATOM 726 O O . ALA A 1 91 ? 21.046 31.556 -1.275 1.00 42.56 91 ALA A O 1
ATOM 727 N N . SER A 1 92 ? 19.519 33.111 -0.768 1.00 42.91 92 SER A N 1
ATOM 728 C CA . SER A 1 92 ? 19.762 33.983 -1.935 1.00 42.91 92 SER A CA 1
ATOM 729 C C . SER A 1 92 ? 20.018 35.453 -1.569 1.00 42.91 92 SER A C 1
ATOM 731 O O . SER A 1 92 ? 19.830 36.326 -2.414 1.00 42.91 92 SER A O 1
ATOM 733 N N . ILE A 1 93 ? 20.454 35.730 -0.335 1.00 44.28 93 ILE A N 1
ATOM 734 C CA . ILE A 1 93 ? 20.956 37.045 0.100 1.00 44.28 93 ILE A CA 1
ATOM 735 C C . ILE A 1 93 ? 22.362 36.864 0.662 1.00 44.28 93 ILE A C 1
ATOM 737 O O . ILE A 1 93 ? 22.544 35.906 1.447 1.00 44.28 93 ILE A O 1
#

pLDDT: mean 70.28, std 12.61, range [42.56, 85.5]

Foldseek 3Di:
DDKDKADDPPDFLVVLQVCCCPPPVAHWDWAAPPPQVVCVVVVNPPRHIIMHDDDPPDDPVSVVVSVVSVVVVVVVVVVVVVVVVVVVVVVPD

Secondary structure (DSSP, 8-state):
-EEEEE--TTS-HHHHHHHHHHHH----B-S-TT-HHHHHHTT-TTT--EEEEE-TT--HHHHHHHHHHHHHHHHHHHHHHHHHHHHHHHS--

Solvent-accessible surface area (backbone atoms only — not comparable to full-atom values): 5460 Å² total; per-residue (Å²): 138,52,69,52,74,49,76,56,91,99,50,57,25,56,59,55,30,49,51,33,36,74,77,66,70,43,84,50,48,47,30,50,88,94,39,63,68,60,25,52,76,69,69,32,56,90,53,30,34,29,34,42,75,60,55,93,88,60,50,72,65,59,53,52,48,50,54,51,52,55,51,48,56,56,51,52,47,61,54,53,56,56,57,51,59,56,53,62,63,65,72,74,114

Mean predicted aligned error: 10.98 Å